Protein AF-A0A8C6SW85-F1 (afdb_monomer_lite)

Radius of gyration: 28.52 Å; chains: 1; bounding box: 69×58×56 Å

Foldseek 3Di:
DDDDDDDDDDDDDDDDDDPPPPDPPPCDDPVNVVVVVVVVVVVVVVVVLVVQQVLLVVFPPRDSPDDSVVSVVSSVVRVVVCCVVCVVVVVVVVVVVVVVVVVD

Structure (mmCIF, N/CA/C/O backbone):
data_AF-A0A8C6SW85-F1
#
_entry.id   AF-A0A8C6SW85-F1
#
loop_
_atom_site.group_PDB
_atom_site.id
_atom_site.type_symbol
_atom_site.label_atom_id
_atom_site.label_alt_id
_atom_site.label_comp_id
_atom_site.label_asym_id
_atom_site.label_entity_id
_atom_site.label_seq_id
_atom_site.pdbx_PDB_ins_code
_atom_site.Cartn_x
_atom_site.Cartn_y
_atom_site.Cartn_z
_atom_site.occupancy
_atom_site.B_iso_or_equiv
_atom_site.auth_seq_id
_atom_site.auth_comp_id
_atom_site.auth_asym_id
_atom_site.auth_atom_id
_atom_site.pdbx_PDB_model_num
ATOM 1 N N . ARG A 1 1 ? 32.466 41.387 -17.176 1.00 47.69 1 ARG A N 1
ATOM 2 C CA . ARG A 1 1 ? 32.548 40.254 -16.216 1.00 47.69 1 ARG A CA 1
ATOM 3 C C . ARG A 1 1 ? 33.849 39.499 -16.475 1.00 47.69 1 ARG A C 1
ATOM 5 O O . ARG A 1 1 ? 33.947 38.827 -17.492 1.00 47.69 1 ARG A O 1
ATOM 12 N N . ARG A 1 2 ? 34.876 39.711 -15.642 1.00 42.97 2 ARG A N 1
ATOM 13 C CA . ARG A 1 2 ? 36.216 39.123 -15.821 1.00 42.97 2 ARG A CA 1
ATOM 14 C C . ARG A 1 2 ? 36.176 37.617 -15.533 1.00 42.97 2 ARG A C 1
ATOM 16 O O . ARG A 1 2 ? 35.581 37.198 -14.547 1.00 42.97 2 ARG A O 1
ATOM 23 N N . ARG A 1 3 ? 36.793 36.835 -16.419 1.00 43.28 3 ARG A N 1
ATOM 24 C CA . ARG A 1 3 ? 37.013 35.389 -16.311 1.00 43.28 3 ARG A CA 1
ATOM 25 C C . ARG A 1 3 ? 38.180 35.172 -15.341 1.00 43.28 3 ARG A C 1
ATOM 27 O O . ARG A 1 3 ? 39.293 35.585 -15.646 1.00 43.28 3 ARG A O 1
ATOM 34 N N . ILE A 1 4 ? 37.920 34.600 -14.167 1.00 54.28 4 ILE A N 1
ATOM 35 C CA . ILE A 1 4 ? 38.964 34.265 -13.190 1.00 54.28 4 ILE A CA 1
ATOM 36 C C . ILE A 1 4 ? 39.505 32.878 -13.549 1.00 54.28 4 ILE A C 1
ATOM 38 O O . ILE A 1 4 ? 38.773 31.892 -13.498 1.00 54.28 4 ILE A O 1
ATOM 42 N N . HIS A 1 5 ? 40.774 32.822 -13.946 1.00 47.38 5 HIS A N 1
ATOM 43 C CA . HIS A 1 5 ? 41.565 31.594 -14.003 1.00 47.38 5 HIS A CA 1
ATOM 44 C C . HIS A 1 5 ? 42.176 31.346 -12.613 1.00 47.38 5 HIS A C 1
ATOM 46 O O . HIS A 1 5 ? 42.769 32.279 -12.072 1.00 47.38 5 HIS A O 1
ATOM 52 N N . PRO A 1 6 ? 42.080 30.140 -12.029 1.00 52.88 6 PRO A N 1
ATOM 53 C CA . PRO A 1 6 ? 42.877 29.792 -10.861 1.00 52.88 6 PRO A CA 1
ATOM 54 C C . PRO A 1 6 ? 44.264 29.283 -11.286 1.00 52.88 6 PRO A C 1
ATOM 56 O O . PRO A 1 6 ? 44.388 28.449 -12.184 1.00 52.88 6 PRO A O 1
ATOM 59 N N . SER A 1 7 ? 45.300 29.816 -10.641 1.00 44.44 7 SER A N 1
ATOM 60 C CA . SER A 1 7 ? 46.698 29.383 -10.729 1.00 44.44 7 SER A CA 1
ATOM 61 C C . SER A 1 7 ? 46.939 28.080 -9.942 1.00 44.44 7 SER A C 1
ATOM 63 O O . SER A 1 7 ? 46.247 27.834 -8.952 1.00 44.44 7 SER A O 1
ATOM 65 N N . PRO A 1 8 ? 47.915 27.239 -10.339 1.00 42.50 8 PRO A N 1
ATOM 66 C CA . PRO A 1 8 ? 48.264 26.026 -9.607 1.00 42.50 8 PRO A CA 1
ATOM 67 C C . PRO A 1 8 ? 49.321 26.317 -8.528 1.00 42.50 8 PRO A C 1
ATOM 69 O O . PRO A 1 8 ? 50.318 26.990 -8.785 1.00 42.50 8 PRO A O 1
ATOM 72 N N . THR A 1 9 ? 49.122 25.785 -7.324 1.00 47.59 9 THR A N 1
ATOM 73 C CA . THR A 1 9 ? 50.134 25.732 -6.258 1.00 47.59 9 THR A CA 1
ATOM 74 C C . THR A 1 9 ? 50.995 24.466 -6.402 1.00 47.59 9 THR A C 1
ATOM 76 O O . THR A 1 9 ? 50.446 23.400 -6.690 1.00 47.59 9 THR A O 1
ATOM 79 N N . PRO A 1 10 ? 52.329 24.529 -6.206 1.00 50.12 10 PRO A N 1
ATOM 80 C CA . PRO A 1 10 ? 53.189 23.350 -6.190 1.00 50.12 10 PRO A CA 1
ATOM 81 C C . PRO A 1 10 ? 53.537 22.917 -4.754 1.00 50.12 10 PRO A C 1
ATOM 83 O O . PRO A 1 10 ? 53.828 23.743 -3.893 1.00 50.12 10 PRO A O 1
ATOM 86 N N . GLY A 1 11 ? 53.552 21.606 -4.518 1.00 36.75 11 GLY A N 1
ATOM 87 C CA . GLY A 1 11 ? 53.984 20.953 -3.273 1.00 36.75 11 GLY A CA 1
ATOM 88 C C . GLY A 1 11 ? 53.079 19.754 -2.976 1.00 36.75 11 GLY A C 1
ATOM 89 O O . GLY A 1 11 ? 51.879 19.836 -3.190 1.00 36.75 11 GLY A O 1
ATOM 90 N N . SER A 1 12 ? 53.528 18.589 -2.527 1.00 40.50 12 SER A N 1
ATOM 91 C CA . SER A 1 12 ? 54.844 18.079 -2.150 1.00 40.50 12 SER A CA 1
ATOM 92 C C . SER A 1 12 ? 54.795 16.550 -2.318 1.00 40.50 12 SER A C 1
ATOM 94 O O . SER A 1 12 ? 53.723 15.965 -2.466 1.00 40.50 12 SER A O 1
ATOM 96 N N . ALA A 1 13 ? 55.966 15.931 -2.369 1.00 49.03 13 ALA A N 1
ATOM 97 C CA . ALA A 1 13 ? 56.222 14.565 -2.796 1.00 49.03 13 ALA A CA 1
ATOM 98 C C . ALA A 1 13 ? 55.637 13.458 -1.899 1.00 49.03 13 ALA A C 1
ATOM 100 O O . ALA A 1 13 ? 55.551 13.600 -0.685 1.00 49.03 13 ALA A O 1
ATOM 101 N N . GLY A 1 14 ? 55.419 12.301 -2.535 1.00 44.59 14 GLY A N 1
ATOM 102 C CA . GLY A 1 14 ? 55.624 10.989 -1.923 1.00 44.59 14 GLY A CA 1
ATOM 103 C C . GLY A 1 14 ? 54.362 10.265 -1.484 1.00 44.59 14 GLY A C 1
ATOM 104 O O . GLY A 1 14 ? 53.966 10.394 -0.340 1.00 44.59 14 GLY A O 1
ATOM 105 N N . GLU A 1 15 ? 53.817 9.405 -2.352 1.00 39.88 15 GLU A N 1
ATOM 106 C CA . GLU A 1 15 ? 53.226 8.149 -1.884 1.00 39.88 15 GLU A CA 1
ATOM 107 C C . GLU A 1 15 ? 53.185 7.084 -2.993 1.00 39.88 15 GLU A C 1
ATOM 109 O O . GLU A 1 15 ? 52.790 7.302 -4.143 1.00 39.88 15 GLU A O 1
ATOM 114 N N . THR A 1 16 ? 53.695 5.922 -2.609 1.00 42.53 16 THR A N 1
ATOM 115 C CA . THR A 1 16 ? 53.979 4.707 -3.364 1.00 42.53 16 THR A CA 1
ATOM 116 C C . THR A 1 16 ? 52.770 4.214 -4.163 1.00 42.53 16 THR A C 1
ATOM 118 O O . THR A 1 16 ? 51.759 3.789 -3.606 1.00 42.53 16 THR A O 1
ATOM 121 N N . ARG A 1 17 ? 52.874 4.209 -5.499 1.00 43.78 17 ARG A N 1
ATOM 122 C CA . ARG A 1 17 ? 51.857 3.615 -6.381 1.00 43.78 17 ARG A CA 1
ATOM 123 C C . ARG A 1 17 ? 51.899 2.090 -6.285 1.00 43.78 17 ARG A C 1
ATOM 125 O O . ARG A 1 17 ? 52.660 1.441 -7.001 1.00 43.78 17 ARG A O 1
ATOM 132 N N . SER A 1 18 ? 51.028 1.510 -5.462 1.00 53.00 18 SER A N 1
ATOM 133 C CA . SER A 1 18 ? 50.650 0.109 -5.639 1.00 53.00 18 SER A CA 1
ATOM 134 C C . SER A 1 18 ? 49.914 -0.024 -6.981 1.00 53.00 18 SER A C 1
ATOM 136 O O . SER A 1 18 ? 48.923 0.657 -7.261 1.00 53.00 18 SER A O 1
ATOM 138 N N . SER A 1 19 ? 50.449 -0.859 -7.874 1.00 53.09 19 SER A N 1
ATOM 139 C CA . SER A 1 19 ? 49.823 -1.157 -9.164 1.00 53.09 19 SER A CA 1
ATOM 140 C C . SER A 1 19 ? 48.618 -2.071 -8.958 1.00 53.09 19 SER A C 1
ATOM 142 O O . SER A 1 19 ? 48.666 -3.270 -9.218 1.00 53.09 19 SER A O 1
ATOM 144 N N . VAL A 1 20 ? 47.498 -1.498 -8.518 1.00 61.53 20 VAL A N 1
ATOM 145 C CA . VAL A 1 20 ? 46.192 -2.120 -8.738 1.00 61.53 20 VAL A CA 1
ATOM 146 C C . VAL A 1 20 ? 45.913 -2.016 -10.233 1.00 61.53 20 VAL A C 1
ATOM 148 O O . VAL A 1 20 ? 45.689 -0.929 -10.768 1.00 61.53 20 VAL A O 1
ATOM 151 N N . LYS A 1 21 ? 45.964 -3.161 -10.918 1.00 58.88 21 LYS A N 1
ATOM 152 C CA . LYS A 1 21 ? 45.600 -3.335 -12.329 1.00 58.88 21 LYS A CA 1
ATOM 153 C C . LYS A 1 21 ? 44.151 -2.854 -12.515 1.00 58.88 21 LYS A C 1
ATOM 155 O O . LYS A 1 21 ? 43.200 -3.606 -12.313 1.00 58.88 21 LYS A O 1
ATOM 160 N N . LYS A 1 22 ? 43.963 -1.570 -12.840 1.00 57.78 22 LYS A N 1
ATOM 161 C CA . LYS A 1 22 ? 42.650 -0.997 -13.155 1.00 57.78 22 LYS A CA 1
ATOM 162 C C . LYS A 1 22 ? 42.166 -1.660 -14.441 1.00 57.78 22 LYS A C 1
ATOM 164 O O . LYS A 1 22 ? 42.681 -1.373 -15.518 1.00 57.78 22 LYS A O 1
ATOM 169 N N . LYS A 1 23 ? 41.199 -2.578 -14.317 1.00 61.69 23 LYS A N 1
ATOM 170 C CA . LYS A 1 23 ? 40.423 -3.090 -15.456 1.00 61.69 23 LYS A CA 1
ATOM 171 C C . LYS A 1 23 ? 39.954 -1.880 -16.280 1.00 61.69 23 LYS A C 1
ATOM 173 O O . LYS A 1 23 ? 39.452 -0.929 -15.671 1.00 61.69 23 LYS A O 1
ATOM 178 N N . PRO A 1 24 ? 40.116 -1.880 -17.615 1.00 58.56 24 PRO A N 1
ATOM 179 C CA . PRO A 1 24 ? 39.617 -0.782 -18.429 1.00 58.56 24 PRO A CA 1
ATOM 180 C C . PRO A 1 24 ? 38.112 -0.623 -18.164 1.00 58.56 24 PRO A C 1
ATOM 182 O O . PRO A 1 24 ? 37.428 -1.642 -17.995 1.00 58.56 24 PRO A O 1
ATOM 185 N N . PRO A 1 25 ? 37.583 0.614 -18.084 1.00 64.81 25 PRO A N 1
ATOM 186 C CA . PRO A 1 25 ? 36.149 0.815 -17.978 1.00 64.81 25 PRO A CA 1
ATOM 187 C C . PRO A 1 25 ? 35.514 0.100 -19.165 1.00 64.81 25 PRO A C 1
ATOM 189 O O . PRO A 1 25 ? 35.770 0.456 -20.313 1.00 64.81 25 PRO A O 1
ATOM 192 N N . GLN A 1 26 ? 34.739 -0.952 -18.898 1.00 70.56 26 GLN A N 1
ATOM 193 C CA . GLN A 1 26 ? 33.985 -1.615 -19.950 1.00 70.56 26 GLN A CA 1
ATOM 194 C C . GLN A 1 26 ? 33.088 -0.548 -20.575 1.00 70.56 26 GLN A C 1
ATOM 196 O O . GLN A 1 26 ? 32.241 0.031 -19.889 1.00 70.56 26 GLN A O 1
ATOM 201 N N . PHE A 1 27 ? 33.313 -0.243 -21.853 1.00 76.12 27 PHE A N 1
ATOM 202 C CA . PHE A 1 27 ? 32.437 0.636 -22.611 1.00 76.12 27 PHE A CA 1
ATOM 203 C C . PHE A 1 27 ? 31.118 -0.107 -22.801 1.00 76.12 27 PHE A C 1
ATOM 205 O O . PHE A 1 27 ? 30.930 -0.858 -23.752 1.00 76.12 27 PHE A O 1
ATOM 212 N N . VAL A 1 28 ? 30.226 0.031 -21.824 1.00 78.50 28 VAL A N 1
ATOM 213 C CA . VAL A 1 28 ? 28.871 -0.494 -21.920 1.00 78.50 28 VAL A CA 1
ATOM 214 C C . VAL A 1 28 ? 28.113 0.459 -22.842 1.00 78.50 28 VAL A C 1
ATOM 216 O O . VAL A 1 28 ? 27.966 1.634 -22.475 1.00 78.50 28 VAL A O 1
ATOM 219 N N . PRO A 1 29 ? 27.626 -0.000 -24.010 1.00 83.00 29 PRO A N 1
ATOM 220 C CA . PRO A 1 29 ? 26.904 0.859 -24.932 1.00 83.00 29 PRO A CA 1
ATOM 221 C C . PRO A 1 29 ? 25.743 1.567 -24.214 1.00 83.00 29 PRO A C 1
ATOM 223 O O . PRO A 1 29 ? 25.081 0.952 -23.365 1.00 83.00 29 PRO A O 1
ATOM 226 N N . PRO A 1 30 ? 25.449 2.840 -24.532 1.00 81.81 30 PRO A N 1
ATOM 227 C CA . PRO A 1 30 ? 24.382 3.598 -23.875 1.00 81.81 30 PRO A CA 1
ATOM 228 C C . PRO A 1 30 ? 23.025 2.877 -23.868 1.00 81.81 30 PRO A C 1
ATOM 230 O O . PRO A 1 30 ? 22.289 2.962 -22.884 1.00 81.81 30 PRO A O 1
ATOM 233 N N . ASN A 1 31 ? 22.728 2.106 -24.920 1.00 87.75 31 ASN A N 1
ATOM 234 C CA . ASN A 1 31 ? 21.507 1.306 -25.029 1.00 87.75 31 ASN A CA 1
ATOM 235 C C . ASN A 1 31 ? 21.448 0.179 -23.988 1.00 87.75 31 ASN 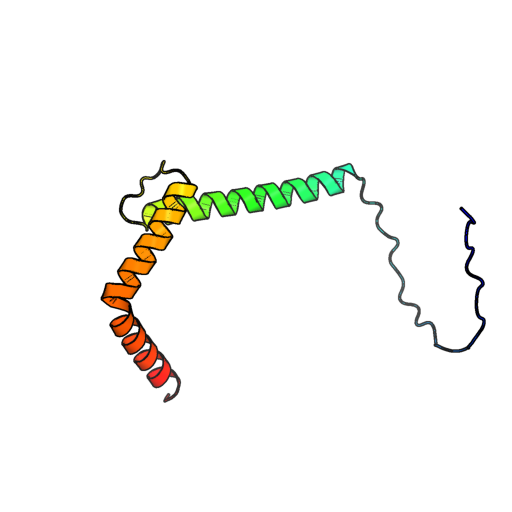A C 1
ATOM 237 O O . ASN A 1 31 ? 20.431 0.037 -23.317 1.00 87.75 31 ASN A O 1
ATOM 241 N N . VAL A 1 32 ? 22.554 -0.533 -23.754 1.00 87.62 32 VAL A N 1
ATOM 242 C CA . VAL A 1 32 ? 22.6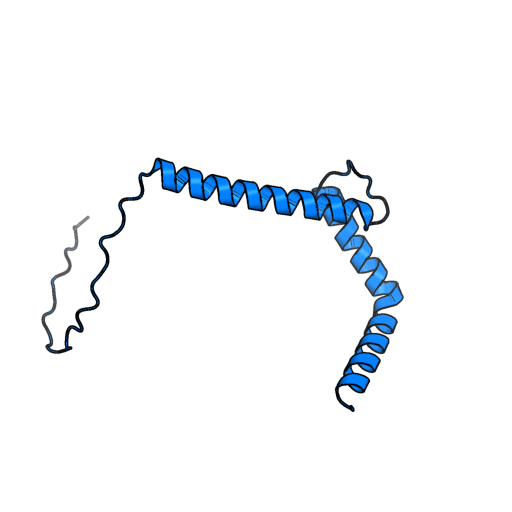41 -1.599 -22.737 1.00 87.62 32 VAL A CA 1
ATOM 243 C C . VAL A 1 32 ? 22.505 -1.018 -21.325 1.00 87.62 32 VAL A C 1
ATOM 245 O O . VAL A 1 32 ? 21.844 -1.591 -20.458 1.00 87.62 32 VAL A O 1
ATOM 248 N N . ARG A 1 33 ? 23.072 0.171 -21.078 1.00 88.81 33 ARG A N 1
ATOM 249 C CA . ARG A 1 33 ? 22.896 0.880 -19.795 1.00 88.81 33 ARG A CA 1
ATOM 250 C C . ARG A 1 33 ? 21.438 1.274 -19.564 1.00 88.81 33 ARG A C 1
ATOM 252 O O . ARG A 1 33 ? 20.928 1.087 -18.458 1.00 88.81 33 ARG A O 1
ATOM 259 N N . ARG A 1 34 ? 20.781 1.806 -20.598 1.00 93.75 34 ARG A N 1
ATOM 260 C CA . ARG A 1 34 ? 19.366 2.197 -20.566 1.00 93.75 34 ARG A CA 1
ATOM 261 C C . ARG A 1 34 ? 18.464 0.987 -20.349 1.00 93.75 34 ARG A C 1
ATOM 263 O O . ARG A 1 34 ? 17.575 1.038 -19.509 1.00 93.75 34 ARG A O 1
ATOM 270 N N . GLU A 1 35 ? 18.727 -0.112 -21.039 1.00 95.62 35 GLU A N 1
ATOM 271 C CA . GLU A 1 35 ? 17.968 -1.349 -20.896 1.00 95.62 35 GLU A CA 1
ATOM 272 C C . GLU A 1 35 ? 18.114 -1.951 -19.495 1.00 95.62 35 GLU A C 1
ATOM 274 O O . GLU A 1 35 ? 17.111 -2.255 -18.848 1.00 95.62 35 GLU A O 1
ATOM 279 N N . ARG A 1 36 ? 19.339 -2.009 -18.954 1.00 95.44 36 ARG A N 1
ATOM 280 C CA . ARG A 1 36 ? 19.573 -2.445 -17.569 1.00 95.44 36 ARG A CA 1
ATOM 281 C C . ARG A 1 36 ? 18.826 -1.572 -16.561 1.00 95.44 36 ARG A C 1
ATOM 283 O O . ARG A 1 36 ? 18.276 -2.092 -15.592 1.00 95.44 36 ARG A O 1
ATOM 290 N N . HIS A 1 37 ? 18.816 -0.255 -16.764 1.00 96.56 37 HIS A N 1
ATOM 291 C CA . HIS A 1 37 ? 18.056 0.669 -15.923 1.00 96.56 37 HIS A CA 1
ATOM 292 C C . HIS A 1 37 ? 16.544 0.406 -16.021 1.00 96.56 37 HIS A C 1
ATOM 294 O O . HIS A 1 37 ? 15.874 0.256 -15.001 1.00 96.56 37 HIS A O 1
ATOM 300 N N . ASN A 1 38 ? 16.018 0.271 -17.238 1.00 97.50 38 ASN A N 1
ATOM 301 C CA . ASN A 1 38 ? 14.598 0.03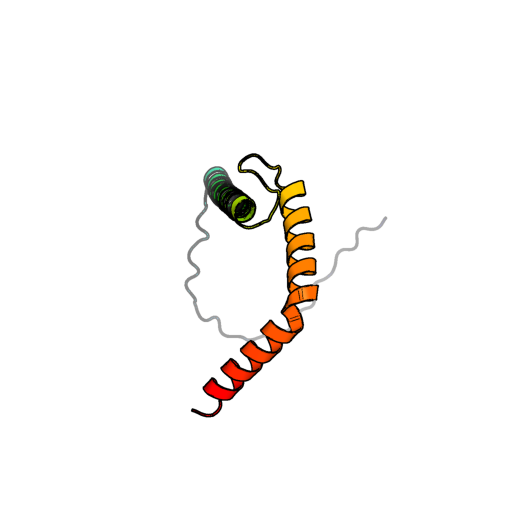2 -17.484 1.00 97.50 38 ASN A CA 1
ATOM 302 C C . ASN A 1 38 ? 14.126 -1.314 -16.926 1.00 97.50 38 ASN A C 1
ATOM 304 O O . ASN A 1 38 ? 13.020 -1.397 -16.397 1.00 97.50 38 ASN A O 1
ATOM 308 N N . SER A 1 39 ? 14.959 -2.353 -17.012 1.00 97.88 39 SER A N 1
ATOM 309 C CA . SER A 1 39 ? 14.684 -3.663 -16.419 1.00 97.88 39 SER A CA 1
ATOM 310 C C . SER A 1 39 ? 14.551 -3.562 -14.896 1.00 97.88 39 SER A C 1
ATOM 312 O O . SER A 1 39 ? 13.540 -3.982 -14.332 1.00 97.88 39 SER A O 1
ATOM 314 N N . LYS A 1 40 ? 15.497 -2.884 -14.230 1.00 97.12 40 LYS A N 1
ATOM 315 C CA . LYS A 1 40 ? 15.430 -2.641 -12.779 1.00 97.12 40 LYS A CA 1
ATOM 316 C C . LYS A 1 40 ? 14.187 -1.858 -12.368 1.00 97.12 40 LYS A C 1
ATOM 318 O O . LYS A 1 40 ? 13.544 -2.208 -11.383 1.00 97.12 40 LYS A O 1
ATOM 323 N N . GLU A 1 41 ? 13.833 -0.817 -13.115 1.00 98.38 41 GLU A N 1
ATOM 324 C CA . GLU A 1 41 ? 12.641 -0.021 -12.816 1.00 98.38 41 GLU A CA 1
ATOM 325 C C . GLU A 1 41 ? 11.349 -0.808 -13.068 1.00 98.38 41 GLU A C 1
ATOM 327 O O . GLU A 1 41 ? 10.396 -0.704 -12.296 1.00 98.38 41 GLU A O 1
ATOM 332 N N . ARG A 1 42 ? 11.311 -1.649 -14.107 1.00 98.38 42 ARG A N 1
ATOM 333 C CA . ARG A 1 42 ? 10.175 -2.542 -14.364 1.00 98.38 42 ARG A CA 1
ATOM 334 C C . ARG A 1 42 ? 9.967 -3.509 -13.206 1.00 98.38 42 ARG A C 1
ATOM 336 O O . ARG A 1 42 ? 8.831 -3.660 -12.757 1.00 98.38 42 ARG A O 1
ATOM 343 N N . GLU A 1 43 ? 11.047 -4.104 -12.706 1.00 98.44 43 GLU A N 1
ATOM 344 C CA . GLU A 1 43 ? 10.989 -5.011 -11.562 1.00 98.44 43 GLU A CA 1
ATOM 345 C C . GLU A 1 43 ? 10.565 -4.282 -10.286 1.00 98.44 43 GLU A C 1
ATOM 347 O O . GLU A 1 43 ? 9.653 -4.722 -9.589 1.00 98.44 43 GLU A O 1
ATOM 352 N N . ARG A 1 44 ? 11.122 -3.095 -10.023 1.00 98.50 44 ARG A N 1
ATOM 353 C CA . ARG A 1 44 ? 10.669 -2.247 -8.915 1.00 98.50 44 ARG A CA 1
ATOM 354 C C . ARG A 1 44 ? 9.163 -1.975 -8.999 1.00 98.50 44 ARG A C 1
ATOM 356 O O . ARG A 1 44 ? 8.451 -2.171 -8.017 1.00 98.50 44 ARG A O 1
ATOM 363 N N . ARG A 1 45 ? 8.653 -1.575 -10.170 1.00 98.50 45 ARG A N 1
ATOM 364 C CA . ARG A 1 45 ? 7.214 -1.329 -10.382 1.00 98.50 45 ARG A CA 1
ATOM 365 C C . ARG A 1 45 ? 6.373 -2.592 -10.217 1.00 98.50 45 ARG A C 1
ATOM 367 O O . ARG A 1 45 ? 5.253 -2.493 -9.724 1.00 98.50 45 ARG A O 1
ATOM 374 N N . ARG A 1 46 ? 6.883 -3.758 -10.628 1.00 98.25 46 ARG A N 1
ATOM 375 C CA . ARG A 1 46 ? 6.224 -5.055 -10.416 1.00 98.25 46 ARG A CA 1
ATOM 376 C C . ARG A 1 46 ? 6.090 -5.356 -8.927 1.00 98.25 46 ARG A C 1
ATOM 378 O O . ARG A 1 46 ? 4.982 -5.639 -8.491 1.00 98.25 46 ARG A O 1
ATOM 385 N N . ARG A 1 47 ? 7.169 -5.219 -8.155 1.00 98.19 47 ARG A N 1
ATOM 386 C CA . ARG A 1 47 ? 7.151 -5.429 -6.698 1.00 98.19 47 ARG A CA 1
ATOM 387 C C . ARG A 1 47 ? 6.182 -4.489 -5.985 1.00 98.19 47 ARG A C 1
ATOM 389 O O . ARG A 1 47 ? 5.447 -4.934 -5.117 1.00 98.19 47 ARG A O 1
ATOM 396 N N . ILE A 1 48 ? 6.140 -3.216 -6.387 1.00 97.06 48 ILE A N 1
ATOM 397 C CA . ILE A 1 48 ? 5.179 -2.248 -5.833 1.00 97.06 48 ILE A CA 1
ATOM 398 C C . ILE A 1 48 ? 3.738 -2.687 -6.1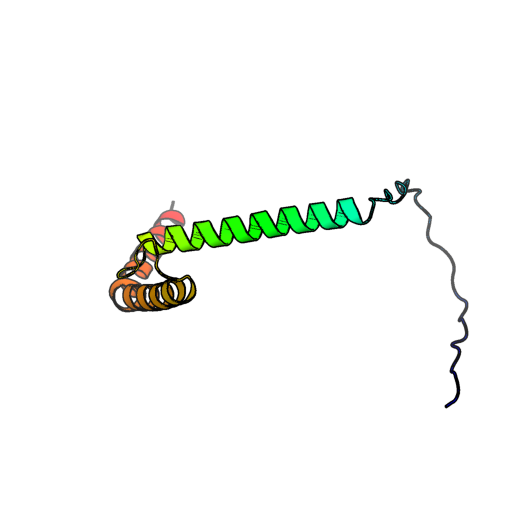13 1.00 97.06 48 ILE A C 1
ATOM 400 O O . ILE A 1 48 ? 2.913 -2.609 -5.215 1.00 97.06 48 ILE A O 1
ATOM 404 N N . ARG A 1 49 ? 3.429 -3.151 -7.335 1.00 95.88 49 ARG A N 1
ATOM 405 C CA . ARG A 1 49 ? 2.085 -3.660 -7.661 1.00 95.88 49 ARG A CA 1
ATOM 406 C C . ARG A 1 49 ? 1.703 -4.838 -6.773 1.00 95.88 49 ARG A C 1
ATOM 408 O O . ARG A 1 49 ? 0.714 -4.732 -6.073 1.00 95.88 49 ARG A O 1
ATOM 415 N N . LEU A 1 50 ? 2.545 -5.870 -6.729 1.00 95.94 50 LEU A N 1
ATOM 416 C CA . LEU A 1 50 ? 2.278 -7.070 -5.932 1.00 95.94 50 LEU A CA 1
ATOM 417 C C . LEU A 1 50 ? 2.040 -6.751 -4.452 1.00 95.94 50 LEU A C 1
ATOM 419 O O . LEU A 1 50 ? 1.123 -7.293 -3.856 1.00 95.94 50 LEU A O 1
ATOM 423 N N . CYS A 1 51 ? 2.829 -5.838 -3.883 1.00 95.88 51 CYS A N 1
ATOM 424 C CA . CYS A 1 51 ? 2.651 -5.405 -2.499 1.00 95.88 51 CYS A CA 1
ATOM 425 C C . CYS A 1 51 ? 1.301 -4.699 -2.281 1.00 95.88 51 CYS A C 1
ATOM 427 O O . CYS A 1 51 ? 0.625 -4.958 -1.293 1.00 95.88 51 CYS A O 1
ATOM 429 N N . CYS A 1 52 ? 0.877 -3.830 -3.205 1.00 96.00 52 CYS A N 1
ATOM 430 C CA . CYS A 1 52 ? -0.447 -3.207 -3.123 1.00 96.00 52 CYS A CA 1
ATOM 431 C C . CYS A 1 52 ? -1.581 -4.233 -3.278 1.00 96.00 52 CYS A C 1
ATOM 433 O O . CYS A 1 52 ? -2.571 -4.135 -2.561 1.00 96.00 52 CYS A O 1
ATOM 435 N N . ASP A 1 53 ? -1.426 -5.211 -4.172 1.00 94.25 53 ASP A N 1
ATOM 436 C CA . ASP A 1 53 ? -2.432 -6.251 -4.409 1.00 94.25 53 ASP A CA 1
ATOM 437 C C . ASP A 1 53 ? -2.583 -7.163 -3.175 1.00 94.25 53 ASP A C 1
ATOM 439 O O . ASP A 1 53 ? -3.694 -7.487 -2.765 1.00 94.25 53 ASP A O 1
ATOM 443 N N . GLU A 1 54 ? -1.473 -7.525 -2.528 1.00 94.69 54 GLU A N 1
ATOM 444 C CA . GLU A 1 54 ? -1.480 -8.254 -1.254 1.00 94.69 54 GLU A CA 1
ATOM 445 C C . GLU A 1 54 ? -2.139 -7.428 -0.141 1.00 94.69 54 GLU A C 1
ATOM 447 O O . GLU A 1 54 ? -2.963 -7.934 0.619 1.00 94.69 54 GLU A O 1
ATOM 452 N N . LEU A 1 55 ? -1.838 -6.128 -0.080 1.00 95.62 55 LEU A N 1
ATOM 453 C CA . LEU A 1 55 ? -2.420 -5.226 0.908 1.00 95.62 55 LEU A CA 1
ATOM 454 C C . LEU A 1 55 ? -3.944 -5.097 0.752 1.00 95.62 55 LEU A C 1
ATOM 456 O O . LEU A 1 55 ? -4.642 -5.043 1.764 1.00 95.62 55 LEU A O 1
ATOM 460 N N . ASN A 1 56 ? -4.466 -5.127 -0.480 1.00 94.00 56 ASN A N 1
ATOM 461 C CA . ASN A 1 56 ? -5.910 -5.140 -0.747 1.00 94.00 56 ASN A CA 1
ATOM 462 C C . ASN A 1 56 ? -6.628 -6.331 -0.092 1.00 94.00 56 ASN A C 1
ATOM 464 O O . ASN A 1 56 ? -7.790 -6.197 0.275 1.00 94.00 56 ASN A O 1
ATOM 468 N N . MET A 1 57 ? -5.949 -7.466 0.098 1.00 92.12 57 MET A N 1
ATOM 469 C CA . MET A 1 57 ? -6.524 -8.648 0.752 1.00 92.12 57 MET A CA 1
ATOM 470 C C . MET A 1 57 ? -6.496 -8.568 2.285 1.00 92.12 57 MET A C 1
ATOM 472 O O . MET A 1 57 ? -7.258 -9.266 2.950 1.00 92.12 57 MET A O 1
ATOM 476 N N . LEU A 1 58 ? -5.600 -7.754 2.853 1.00 93.38 58 LEU A N 1
ATOM 477 C CA . LEU A 1 58 ? -5.402 -7.636 4.302 1.00 93.38 58 LEU A CA 1
ATOM 478 C C . LEU A 1 58 ? -6.215 -6.500 4.922 1.00 93.38 58 LEU A C 1
ATOM 480 O O . LEU A 1 58 ? -6.611 -6.575 6.086 1.00 93.38 58 LEU A O 1
ATOM 484 N N . VAL A 1 59 ? -6.399 -5.412 4.176 1.00 94.19 59 VAL A N 1
ATOM 485 C CA . VAL A 1 59 ? -7.032 -4.199 4.683 1.00 94.19 59 VAL A CA 1
ATOM 486 C C . VAL A 1 59 ? -8.550 -4.327 4.562 1.00 94.19 59 VAL A C 1
ATOM 488 O O . VAL A 1 59 ? -9.058 -4.539 3.459 1.00 94.19 59 VAL A O 1
ATOM 491 N N . PRO A 1 60 ? -9.304 -4.147 5.660 1.00 88.38 60 PRO A N 1
ATOM 492 C CA . PRO A 1 60 ? -10.758 -4.139 5.601 1.00 88.38 60 PRO A CA 1
ATOM 493 C C . PRO A 1 60 ? -11.261 -3.093 4.601 1.00 88.38 60 PRO A C 1
ATOM 495 O O . PRO A 1 60 ? -10.682 -2.014 4.485 1.00 88.38 60 PRO A O 1
ATOM 498 N N . PHE A 1 61 ? -12.358 -3.401 3.909 1.00 86.94 61 PHE A N 1
ATOM 499 C CA . PHE A 1 61 ? -13.009 -2.531 2.914 1.00 86.94 61 PHE A CA 1
ATOM 500 C C . PHE A 1 61 ? -12.254 -2.338 1.591 1.00 86.94 61 PHE A C 1
ATOM 502 O O . PHE A 1 61 ? -12.791 -1.688 0.696 1.00 86.94 61 PHE A O 1
ATOM 509 N N . CYS A 1 62 ? -11.064 -2.922 1.432 1.00 91.94 62 CYS A N 1
ATOM 510 C CA . CYS A 1 62 ? -10.409 -3.000 0.130 1.00 91.94 62 CYS A CA 1
ATOM 511 C C . CYS A 1 62 ? -10.929 -4.211 -0.659 1.00 91.94 62 CYS A C 1
ATOM 513 O O . CYS A 1 62 ? -11.251 -5.260 -0.103 1.00 91.94 62 CYS A O 1
ATOM 515 N N . GLN A 1 63 ? -11.030 -4.034 -1.970 1.00 90.31 63 GLN A N 1
ATOM 516 C CA . GLN A 1 63 ? -11.344 -5.058 -2.963 1.00 90.31 63 GLN A CA 1
ATOM 517 C C . GLN A 1 63 ? -10.126 -5.265 -3.869 1.00 90.31 63 GLN A C 1
ATOM 519 O O . GLN A 1 63 ? -9.220 -4.429 -3.908 1.00 90.31 63 GLN A O 1
ATOM 524 N N . ALA A 1 64 ? -10.100 -6.362 -4.628 1.00 87.25 64 ALA A N 1
ATOM 525 C CA . ALA A 1 64 ? -8.971 -6.696 -5.504 1.00 87.25 64 ALA A CA 1
ATOM 526 C C . ALA A 1 64 ? -8.644 -5.597 -6.539 1.00 87.25 64 ALA A C 1
ATOM 528 O O . ALA A 1 64 ? -7.496 -5.464 -6.957 1.00 87.25 64 ALA A O 1
ATOM 529 N N . ASP A 1 65 ? -9.634 -4.796 -6.926 1.00 87.69 65 ASP A N 1
ATOM 530 C CA . ASP A 1 65 ? -9.545 -3.707 -7.899 1.00 87.69 65 ASP A CA 1
ATOM 531 C C . ASP A 1 65 ? -9.417 -2.310 -7.267 1.00 87.69 65 ASP A C 1
ATOM 533 O O . ASP A 1 65 ? -9.373 -1.309 -7.984 1.00 87.69 65 ASP A O 1
ATOM 537 N N . THR A 1 66 ? -9.324 -2.223 -5.935 1.00 93.94 66 THR A N 1
ATOM 538 C CA . THR A 1 66 ? -9.172 -0.940 -5.238 1.00 93.94 66 THR A CA 1
ATOM 539 C C . THR A 1 66 ? -7.885 -0.241 -5.666 1.00 93.94 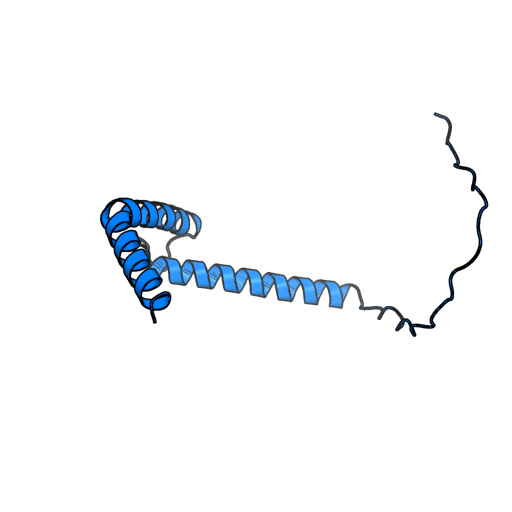66 THR A C 1
ATOM 541 O O . THR A 1 66 ? -6.814 -0.853 -5.749 1.00 93.94 66 THR A O 1
ATOM 544 N N . ASP A 1 67 ? -7.986 1.061 -5.951 1.00 94.50 67 ASP A N 1
ATOM 545 C CA . ASP A 1 67 ? -6.845 1.849 -6.389 1.00 94.50 67 ASP A CA 1
ATOM 546 C C . ASP A 1 67 ? -5.801 1.993 -5.274 1.00 94.50 67 ASP A C 1
ATOM 548 O O . ASP A 1 67 ? -6.112 2.101 -4.089 1.00 94.50 67 ASP A O 1
ATOM 552 N N . LYS A 1 68 ? -4.529 2.060 -5.670 1.00 94.50 68 LYS A N 1
ATOM 553 C CA . LYS A 1 68 ? -3.397 2.038 -4.732 1.00 94.50 68 LYS A CA 1
ATOM 554 C C . LYS A 1 68 ? -3.424 3.170 -3.710 1.00 94.50 68 LYS A C 1
ATOM 556 O O . LYS A 1 68 ? -2.885 2.996 -2.620 1.00 94.50 68 LYS A O 1
ATOM 561 N N . VAL A 1 69 ? -3.955 4.342 -4.066 1.00 96.44 69 VAL A N 1
ATOM 562 C CA . VAL A 1 69 ? -3.984 5.488 -3.147 1.00 96.44 69 VAL A CA 1
ATOM 563 C C . VAL A 1 69 ? -4.991 5.199 -2.048 1.00 96.44 69 VAL A C 1
ATOM 565 O O . VAL A 1 69 ? -4.646 5.290 -0.869 1.00 96.44 69 VAL A O 1
ATOM 568 N N . THR A 1 70 ? -6.185 4.767 -2.437 1.00 95.94 70 THR A N 1
ATOM 569 C CA . THR A 1 70 ? -7.236 4.345 -1.515 1.00 95.94 70 THR A CA 1
ATOM 570 C C . THR A 1 70 ? -6.775 3.185 -0.635 1.00 95.94 70 THR A C 1
ATOM 572 O O . THR A 1 70 ? -6.908 3.269 0.586 1.00 95.94 70 THR A O 1
ATOM 575 N N . THR A 1 71 ? -6.123 2.161 -1.198 1.00 96.56 71 THR A N 1
ATOM 576 C CA . THR A 1 71 ? -5.553 1.046 -0.420 1.00 96.56 71 THR A CA 1
ATOM 577 C C . THR A 1 71 ? -4.594 1.536 0.661 1.00 96.56 71 THR A C 1
ATOM 579 O O . THR A 1 71 ? -4.705 1.145 1.821 1.00 96.56 71 THR A O 1
ATOM 582 N N . LEU A 1 72 ? -3.645 2.413 0.311 1.00 96.81 72 LEU A N 1
ATOM 583 C CA . LEU A 1 72 ? -2.650 2.916 1.263 1.00 96.81 72 LEU A CA 1
ATOM 584 C C . LEU A 1 72 ? -3.287 3.789 2.354 1.00 96.81 72 LEU A C 1
ATOM 586 O O . LEU A 1 72 ? -2.868 3.735 3.513 1.00 96.81 72 LEU A O 1
ATOM 590 N N . GLN A 1 73 ? -4.311 4.572 2.006 1.00 96.75 73 GLN A N 1
ATOM 591 C CA . GLN A 1 73 ? -5.071 5.370 2.968 1.00 96.75 73 GLN A CA 1
ATOM 592 C C . GLN A 1 73 ? -5.832 4.486 3.961 1.00 96.75 73 GLN A C 1
ATOM 594 O O . GLN A 1 73 ? -5.744 4.711 5.175 1.00 96.75 73 GLN A O 1
ATOM 599 N N . TRP A 1 74 ? -6.532 3.462 3.469 1.00 96.88 74 TRP A N 1
ATOM 600 C CA . TRP A 1 74 ? -7.228 2.503 4.322 1.00 96.88 74 TRP A CA 1
ATOM 601 C C . TRP A 1 74 ? -6.261 1.695 5.171 1.00 96.88 74 TRP A C 1
ATOM 603 O O . TRP A 1 74 ? -6.512 1.543 6.361 1.00 96.88 74 TRP A O 1
ATOM 613 N N . ALA A 1 75 ? -5.119 1.275 4.624 1.00 97.19 75 ALA A N 1
ATOM 614 C CA . ALA A 1 75 ? -4.087 0.570 5.377 1.00 97.19 75 ALA A CA 1
ATOM 615 C C . ALA A 1 75 ? -3.598 1.397 6.570 1.00 97.19 75 ALA A C 1
ATOM 617 O O . ALA A 1 75 ? -3.570 0.913 7.700 1.00 97.19 75 ALA A O 1
ATOM 618 N N . ALA A 1 76 ? -3.270 2.672 6.345 1.00 96.75 76 ALA A N 1
ATOM 619 C CA . ALA A 1 76 ? -2.833 3.561 7.415 1.00 96.75 76 ALA A CA 1
ATOM 620 C C . ALA A 1 76 ? -3.922 3.751 8.483 1.00 96.75 76 ALA A C 1
ATOM 622 O O . ALA A 1 76 ? -3.635 3.752 9.680 1.00 96.75 76 ALA A O 1
ATOM 623 N N . THR A 1 77 ? -5.180 3.901 8.067 1.00 96.38 77 THR A N 1
ATOM 624 C CA . THR A 1 77 ? -6.315 4.041 8.989 1.00 96.38 77 THR A CA 1
ATOM 625 C C . THR A 1 77 ? -6.585 2.755 9.764 1.00 96.38 77 THR A C 1
ATOM 627 O O . THR A 1 77 ? -6.798 2.812 10.974 1.00 96.38 77 THR A O 1
ATOM 630 N N . TYR A 1 78 ? -6.493 1.603 9.109 1.00 95.69 78 TYR A N 1
ATOM 631 C CA . TYR A 1 78 ? -6.664 0.298 9.728 1.00 95.69 78 TYR A CA 1
ATOM 632 C C . TYR A 1 78 ? -5.576 0.021 10.766 1.00 95.69 78 TYR A C 1
ATOM 634 O O . TYR A 1 78 ? -5.889 -0.339 11.896 1.00 95.69 78 TYR A O 1
ATOM 642 N N . LEU A 1 79 ? -4.308 0.296 10.450 1.00 95.19 79 LEU A N 1
ATOM 643 C CA . LEU A 1 79 ? -3.211 0.164 11.413 1.00 95.19 79 LEU A CA 1
ATOM 644 C C . LEU A 1 79 ? -3.393 1.087 12.625 1.00 95.19 79 LEU A C 1
ATOM 646 O O . LEU A 1 79 ? -3.146 0.671 13.757 1.00 95.19 79 LEU A O 1
ATOM 650 N N . ARG A 1 80 ? -3.876 2.321 12.419 1.00 95.12 80 ARG A N 1
ATOM 651 C CA . ARG A 1 80 ? -4.229 3.225 13.528 1.00 95.12 80 ARG A CA 1
ATOM 652 C C . ARG A 1 80 ? -5.346 2.652 14.398 1.00 95.12 80 ARG A C 1
ATOM 654 O O . ARG A 1 80 ? -5.260 2.754 15.619 1.00 95.12 80 ARG A O 1
ATOM 661 N N . TYR A 1 81 ? -6.366 2.048 13.791 1.00 94.56 81 TYR A N 1
ATOM 662 C CA . TYR A 1 81 ? -7.445 1.380 14.515 1.00 94.56 81 TYR A CA 1
ATOM 663 C C . TYR A 1 81 ? -6.925 0.187 15.328 1.00 94.56 81 TYR A C 1
ATOM 665 O O . TYR A 1 81 ? -7.142 0.146 16.536 1.00 94.56 81 TYR A O 1
ATOM 673 N N . VAL A 1 82 ? -6.168 -0.725 14.708 1.00 94.06 82 VAL A N 1
ATOM 674 C CA . VAL A 1 82 ? -5.584 -1.893 15.389 1.00 94.06 82 VAL A CA 1
ATOM 675 C C . VAL A 1 82 ? -4.711 -1.457 16.561 1.00 94.06 82 VAL A C 1
ATOM 677 O O . VAL A 1 82 ? -4.873 -1.971 17.661 1.00 94.06 82 VAL A O 1
ATOM 680 N N . ASN A 1 83 ? -3.839 -0.466 16.369 1.00 93.38 83 ASN A N 1
ATOM 681 C CA . ASN A 1 83 ? -2.991 0.041 17.446 1.00 93.38 83 ASN A CA 1
ATOM 682 C C . ASN A 1 83 ? -3.802 0.715 18.568 1.00 93.38 83 ASN A C 1
ATOM 684 O O . ASN A 1 83 ? -3.434 0.615 19.732 1.00 93.38 83 ASN A O 1
ATOM 688 N N . LYS A 1 84 ? -4.919 1.379 18.251 1.00 94.12 84 LYS A N 1
ATOM 689 C CA . LYS A 1 84 ? -5.797 1.978 19.266 1.00 94.12 84 LYS A CA 1
ATOM 690 C C . LYS A 1 84 ? -6.514 0.923 20.114 1.00 94.12 84 LYS A C 1
ATOM 692 O O . LYS A 1 84 ? -6.692 1.145 21.304 1.00 94.12 84 LYS A O 1
ATOM 697 N N . ILE A 1 85 ? -6.956 -0.178 19.506 1.00 94.44 85 ILE A N 1
ATOM 698 C CA . ILE A 1 85 ? -7.739 -1.213 20.199 1.00 94.44 85 ILE A CA 1
ATOM 699 C C . ILE A 1 85 ? -6.840 -2.247 20.884 1.00 94.44 85 ILE A C 1
ATOM 701 O O . ILE A 1 85 ? -7.106 -2.643 22.013 1.00 94.44 85 ILE A O 1
ATOM 705 N N . TYR A 1 86 ? -5.771 -2.673 20.214 1.00 93.56 86 TYR A N 1
ATOM 706 C CA . TYR A 1 86 ? -4.934 -3.800 20.631 1.00 93.56 86 TYR A CA 1
ATOM 707 C C . TYR A 1 86 ? -3.488 -3.407 20.936 1.00 93.56 86 TYR A C 1
ATOM 709 O O . TYR A 1 86 ? -2.700 -4.272 21.305 1.00 93.56 86 TYR A O 1
ATOM 717 N N . GLY A 1 87 ? -3.105 -2.137 20.774 1.00 89.81 87 GLY A N 1
ATOM 718 C CA . GLY A 1 87 ? -1.706 -1.715 20.878 1.00 89.81 87 GLY A CA 1
ATOM 719 C C . GLY A 1 87 ? -1.066 -2.066 22.216 1.00 89.81 87 GLY A C 1
ATOM 720 O O . GLY A 1 87 ? 0.068 -2.535 22.233 1.00 89.81 87 GLY A O 1
ATOM 721 N N . ASP A 1 88 ? -1.786 -1.907 23.325 1.00 87.69 88 ASP A N 1
ATOM 722 C CA . ASP A 1 88 ? -1.242 -2.218 24.651 1.00 87.69 88 ASP A CA 1
ATOM 723 C C . ASP A 1 88 ? -1.139 -3.727 24.892 1.00 87.69 88 ASP A C 1
ATOM 725 O O . ASP A 1 88 ? -0.091 -4.193 25.328 1.00 87.69 88 ASP A O 1
ATOM 729 N N . ALA A 1 89 ? -2.132 -4.513 24.467 1.00 88.38 89 ALA A N 1
ATOM 730 C CA . ALA A 1 89 ? -2.049 -5.975 24.504 1.00 88.38 89 ALA A CA 1
ATOM 731 C C . ALA A 1 89 ? -0.887 -6.507 23.643 1.00 88.38 89 ALA A C 1
ATOM 733 O O . ALA A 1 89 ? -0.150 -7.399 24.061 1.00 88.38 89 ALA A O 1
ATOM 734 N N . ILE A 1 90 ? -0.673 -5.933 22.454 1.00 87.88 90 ILE A N 1
ATOM 735 C CA . ILE A 1 90 ? 0.455 -6.284 21.581 1.00 87.88 90 ILE A CA 1
ATOM 736 C C . ILE A 1 90 ? 1.783 -5.923 22.254 1.00 87.88 90 ILE A C 1
ATOM 738 O O . ILE A 1 90 ? 2.709 -6.730 22.227 1.00 87.88 90 ILE A O 1
ATOM 742 N N . LYS A 1 91 ? 1.893 -4.746 22.883 1.00 87.44 91 LYS A N 1
ATOM 743 C CA . LYS A 1 91 ? 3.101 -4.361 23.633 1.00 87.44 91 LYS A CA 1
ATOM 744 C C . LYS A 1 91 ? 3.370 -5.315 24.787 1.00 87.44 91 LYS A C 1
ATOM 746 O O . LYS A 1 91 ? 4.511 -5.730 24.944 1.00 87.44 91 LYS A O 1
ATOM 751 N N . GLU A 1 92 ? 2.357 -5.670 25.570 1.00 84.56 92 GLU A N 1
ATOM 752 C CA . GLU A 1 92 ? 2.503 -6.604 26.688 1.00 84.56 92 GLU A CA 1
ATOM 753 C C . GLU A 1 92 ? 2.958 -7.981 26.212 1.00 84.56 92 GLU A C 1
ATOM 755 O O . GLU A 1 92 ? 3.923 -8.524 26.743 1.00 84.56 92 GLU A O 1
ATOM 760 N N . VAL A 1 93 ? 2.336 -8.524 25.162 1.00 85.38 93 VAL A N 1
ATOM 761 C CA . VAL A 1 93 ? 2.759 -9.795 24.558 1.00 85.38 93 VAL A CA 1
ATOM 762 C C . VAL A 1 93 ? 4.191 -9.700 24.031 1.00 85.38 93 VAL A C 1
ATOM 764 O O . VAL A 1 93 ? 4.995 -10.592 24.296 1.00 85.38 93 VAL A O 1
ATOM 767 N N . CYS A 1 94 ? 4.547 -8.616 23.340 1.00 83.06 94 CYS A N 1
ATOM 768 C CA . CYS A 1 94 ? 5.913 -8.388 22.874 1.00 83.06 94 CYS A CA 1
ATOM 769 C C . CYS A 1 94 ? 6.906 -8.323 24.039 1.00 83.06 94 CYS A C 1
ATOM 771 O O . CYS A 1 94 ? 7.938 -8.981 23.966 1.00 83.06 94 CYS A O 1
ATOM 773 N N . LEU A 1 95 ? 6.586 -7.605 25.121 1.00 82.38 95 LEU A N 1
ATOM 774 C CA . LEU A 1 95 ? 7.416 -7.524 26.324 1.00 82.38 95 LEU A CA 1
ATOM 775 C C . LEU A 1 95 ? 7.579 -8.896 26.981 1.00 82.38 95 LEU A C 1
ATOM 777 O O . LEU A 1 95 ? 8.695 -9.277 27.323 1.00 82.38 95 LEU A O 1
ATOM 781 N N . LEU A 1 96 ? 6.498 -9.669 27.097 1.00 81.62 96 LEU A N 1
ATOM 782 C CA . LEU A 1 96 ? 6.529 -11.032 27.625 1.00 81.62 96 LEU A CA 1
ATOM 783 C C . LEU A 1 96 ? 7.401 -11.956 26.772 1.00 81.62 96 LEU A C 1
ATOM 785 O O . LEU A 1 96 ? 8.165 -12.744 27.326 1.00 81.62 96 LEU A O 1
ATOM 789 N N . ILE A 1 97 ? 7.316 -11.860 25.444 1.00 78.81 97 ILE A N 1
ATOM 790 C CA . ILE A 1 97 ? 8.169 -12.627 24.531 1.00 78.81 97 ILE A CA 1
ATOM 791 C C . ILE A 1 97 ? 9.625 -12.183 24.679 1.00 78.81 97 ILE A C 1
ATOM 793 O O . ILE A 1 97 ? 10.488 -13.033 24.871 1.00 78.81 97 ILE A O 1
ATOM 797 N N . THR A 1 98 ? 9.912 -10.877 24.650 1.00 75.50 98 THR A N 1
ATOM 798 C CA . THR A 1 98 ? 11.287 -10.381 24.786 1.00 75.50 98 THR A CA 1
ATOM 799 C C . THR A 1 98 ? 11.884 -10.758 26.130 1.00 75.50 98 THR A C 1
ATOM 801 O O . THR A 1 98 ? 12.983 -11.286 26.155 1.00 75.50 98 THR A O 1
ATOM 804 N N . CYS A 1 99 ? 11.157 -10.607 27.237 1.00 62.56 99 CYS A N 1
ATOM 805 C CA . CYS A 1 99 ? 11.641 -11.031 28.544 1.00 62.56 99 CYS A CA 1
ATOM 806 C C . CYS A 1 99 ? 11.857 -12.550 28.581 1.00 62.56 99 CYS A C 1
ATOM 808 O O . CYS A 1 99 ? 12.905 -12.996 29.022 1.00 62.56 99 CYS A O 1
ATOM 810 N N . LYS A 1 100 ? 10.949 -13.374 28.046 1.00 60.81 100 LYS A N 1
ATOM 811 C CA . LYS A 1 100 ? 11.183 -14.829 27.983 1.00 60.81 100 LYS A CA 1
ATOM 812 C C . LYS A 1 100 ? 12.406 -15.216 27.147 1.00 60.81 100 LYS A C 1
ATOM 814 O O . LYS A 1 100 ? 13.049 -16.196 27.487 1.00 60.81 100 LYS A O 1
ATOM 819 N N . VAL A 1 101 ? 12.732 -14.472 26.091 1.00 60.56 101 VAL A N 1
ATOM 820 C CA . VAL A 1 101 ? 13.927 -14.725 25.266 1.00 60.56 101 VAL A CA 1
ATOM 821 C C . VAL A 1 101 ? 15.211 -14.228 25.944 1.00 60.56 101 VAL A C 1
ATOM 823 O O . VAL A 1 101 ? 16.260 -14.811 25.714 1.00 60.56 101 VAL A O 1
ATOM 826 N N . THR A 1 102 ? 15.156 -13.196 26.794 1.00 58.50 102 THR A N 1
ATOM 827 C CA . THR A 1 102 ? 16.337 -12.699 27.532 1.00 58.50 102 THR A CA 1
ATOM 828 C C . THR A 1 102 ? 16.616 -13.463 28.835 1.00 58.50 102 THR A C 1
ATOM 830 O O . THR A 1 102 ? 17.724 -13.383 29.356 1.00 58.50 102 THR A O 1
ATOM 833 N N . TYR A 1 103 ? 15.624 -14.165 29.391 1.00 53.44 103 TYR A N 1
ATOM 834 C CA . TYR A 1 103 ? 15.745 -14.947 30.634 1.00 53.44 103 TYR A CA 1
ATOM 835 C C . TYR A 1 103 ? 15.957 -16.462 30.403 1.00 53.44 103 TYR A C 1
ATOM 837 O O . TYR A 1 103 ? 15.892 -17.232 31.364 1.00 53.44 103 TYR A O 1
ATOM 845 N N . VAL A 1 104 ? 16.209 -16.889 29.159 1.00 51.81 104 VAL A N 1
ATOM 846 C CA . VAL A 1 104 ? 16.632 -18.251 28.766 1.00 51.8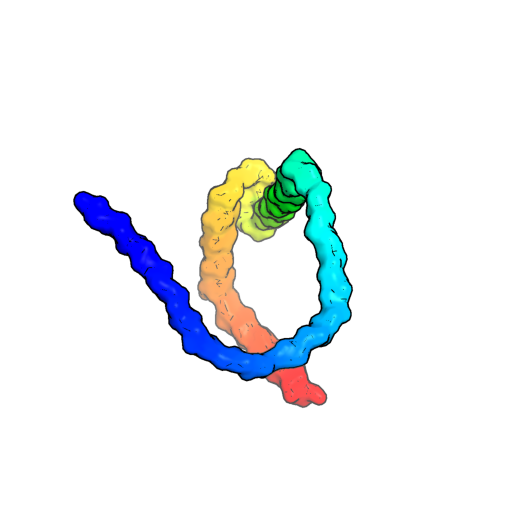1 104 VAL A CA 1
ATOM 847 C C . VAL A 1 104 ? 18.035 -18.175 28.181 1.00 51.81 104 VAL A C 1
ATOM 849 O O . VAL A 1 104 ? 18.855 -19.048 28.534 1.00 51.81 104 VAL A O 1
#

Secondary structure (DSSP, 8-state):
----PPPPPP-------------------HHHHHHHHHHHHHHHHHHHHHHHHHHHHHSTT--TT--HHHHHHHHHHHHHHHHHHHHHHHHHHHHHHHHHHH--

InterPro domains:
  IPR011598 Myc-type, basic helix-loop-helix (bHLH) domain [PF00010] (33-81)
  IPR011598 Myc-type, basic helix-loop-helix (bHLH) domain [PS50888] (32-82)
  IPR011598 Myc-type, basic helix-loop-helix (bHLH) domain [SM00353] (38-88)
  IPR036638 Helix-loop-helix DNA-binding domain superfamily [G3DSA:4.10.280.10] (30-89)
  IPR036638 Helix-loop-helix DNA-binding domain superfamily [SSF47459] (31-90)
  IPR039583 Transcription factor-like 5/SOLH1/2 [PTHR15402] (17-92)

Organism: NCBI:txid47308

Sequence (104 aa):
RRRIHPSPTPGSAGETRSSVKKKPPQFVPPNVRRERHNSKERERRRRIRLCCDELNMLVPFCQADTDKVTTLQWAATYLRYVNKIYGDAIKEVCLLITCKVTYV

pLDDT: mean 79.72, std 19.78, range [36.75, 98.5]